Pr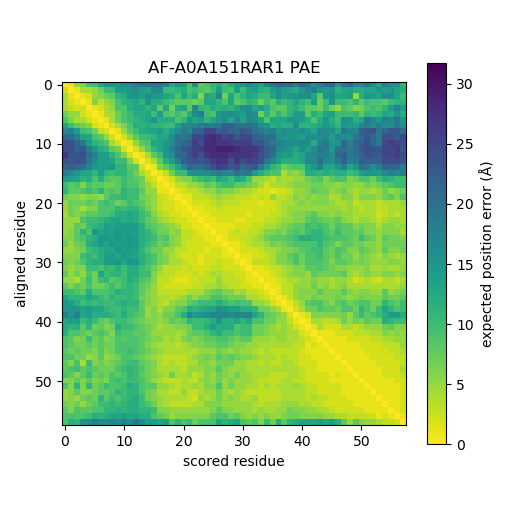otein AF-A0A151RAR1-F1 (afdb_monomer)

Organism: Cajanus cajan (NCBI:txid3821)

Structure (mmCIF, N/CA/C/O backbone):
data_AF-A0A151RAR1-F1
#
_entry.id   AF-A0A151RAR1-F1
#
loop_
_atom_site.group_PDB
_atom_site.id
_atom_site.type_symbol
_atom_site.label_atom_id
_atom_site.label_alt_id
_atom_site.label_comp_id
_atom_site.label_asym_id
_atom_site.label_entity_id
_atom_site.label_seq_id
_atom_site.pdbx_PDB_ins_code
_atom_site.Cartn_x
_atom_site.Cartn_y
_atom_site.Cartn_z
_atom_site.occupancy
_atom_site.B_iso_or_equiv
_atom_site.auth_seq_id
_atom_site.auth_comp_id
_atom_site.auth_asym_id
_atom_site.auth_atom_id
_atom_site.pdbx_PDB_model_num
ATOM 1 N N . VAL A 1 1 ? -5.491 5.039 9.663 1.00 60.03 1 VAL A N 1
ATOM 2 C CA . VAL A 1 1 ? -5.161 4.243 8.460 1.00 60.03 1 VAL A CA 1
ATOM 3 C C . VAL A 1 1 ? -3.672 3.948 8.473 1.00 60.03 1 VAL A C 1
ATOM 5 O O . VAL A 1 1 ? -2.910 4.859 8.771 1.00 60.03 1 VAL A O 1
ATOM 8 N N . GLY A 1 2 ? -3.270 2.692 8.267 1.00 66.56 2 GLY A N 1
ATOM 9 C CA . GLY A 1 2 ? -1.869 2.323 8.049 1.00 66.56 2 GLY A CA 1
ATOM 10 C C . GLY A 1 2 ? -1.762 1.630 6.701 1.00 66.56 2 GLY A C 1
ATOM 11 O O . GLY A 1 2 ? -2.334 0.557 6.541 1.00 66.56 2 GLY A O 1
ATOM 12 N N . ILE A 1 3 ? -1.102 2.271 5.747 1.00 62.34 3 ILE A N 1
ATOM 13 C CA . ILE A 1 3 ? -0.921 1.789 4.377 1.00 62.34 3 ILE A CA 1
ATOM 14 C C . ILE A 1 3 ? 0.559 1.881 4.036 1.00 62.34 3 ILE A C 1
ATOM 16 O O . ILE A 1 3 ? 1.222 2.806 4.502 1.00 62.34 3 ILE A O 1
ATOM 20 N N . ASP A 1 4 ? 1.054 0.908 3.282 1.00 67.56 4 ASP A N 1
ATOM 21 C CA . ASP A 1 4 ? 2.453 0.843 2.868 1.00 67.56 4 ASP A CA 1
ATOM 22 C C . ASP A 1 4 ? 2.550 0.160 1.496 1.00 67.56 4 ASP A C 1
ATOM 24 O O . ASP A 1 4 ? 1.990 -0.922 1.272 1.00 67.56 4 ASP A O 1
ATOM 28 N N . GLY A 1 5 ? 3.210 0.826 0.552 1.00 56.25 5 GLY A N 1
ATOM 29 C CA . GLY A 1 5 ? 3.523 0.309 -0.774 1.00 56.25 5 GLY A CA 1
ATOM 30 C C . GLY A 1 5 ? 4.979 -0.139 -0.847 1.00 56.25 5 GLY A C 1
ATOM 31 O O . GLY A 1 5 ? 5.895 0.675 -0.806 1.00 56.25 5 GLY A O 1
ATOM 32 N N . SER A 1 6 ? 5.221 -1.434 -1.046 1.00 64.50 6 SER A N 1
ATOM 33 C CA . SER A 1 6 ? 6.576 -1.975 -1.153 1.00 64.50 6 SER A CA 1
ATOM 34 C C . SER A 1 6 ? 6.920 -2.343 -2.596 1.00 64.50 6 SER A C 1
ATOM 36 O O . SER A 1 6 ? 6.240 -3.139 -3.246 1.00 64.50 6 SER A O 1
ATOM 38 N N . SER A 1 7 ? 8.026 -1.808 -3.114 1.00 50.59 7 SER A N 1
ATOM 39 C CA . SER A 1 7 ? 8.572 -2.226 -4.408 1.00 50.59 7 SER A CA 1
ATOM 40 C C . SER A 1 7 ? 10.022 -2.673 -4.263 1.00 50.59 7 SER A C 1
ATOM 42 O O . SER A 1 7 ? 10.839 -1.978 -3.661 1.00 50.59 7 SER A O 1
ATOM 44 N N . LYS A 1 8 ? 10.359 -3.830 -4.850 1.00 56.28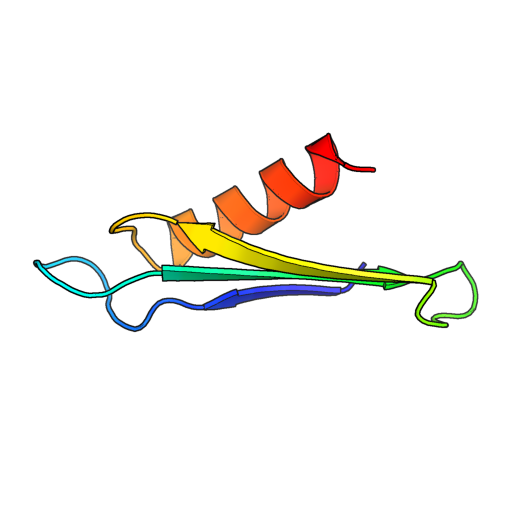 8 LYS A N 1
ATOM 45 C 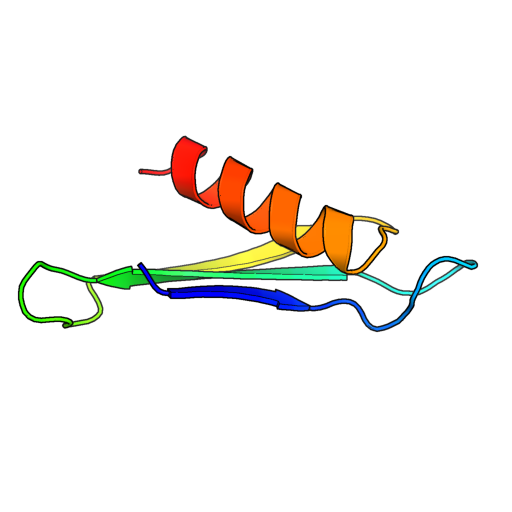CA . LYS A 1 8 ? 11.733 -4.366 -4.888 1.00 56.28 8 LYS A CA 1
ATOM 46 C C . LYS A 1 8 ? 12.631 -3.683 -5.933 1.00 56.28 8 LYS A C 1
ATOM 48 O O . LYS A 1 8 ? 13.784 -4.080 -6.076 1.00 56.28 8 LYS A O 1
ATOM 53 N N . GLY A 1 9 ? 12.142 -2.665 -6.647 1.00 48.53 9 GLY A N 1
ATOM 54 C CA . GLY A 1 9 ? 12.930 -1.924 -7.632 1.00 48.53 9 GLY A CA 1
ATOM 55 C C . GLY A 1 9 ? 12.340 -0.561 -8.003 1.00 48.53 9 GLY A C 1
ATOM 56 O O . GLY A 1 9 ? 11.141 -0.323 -7.878 1.00 48.53 9 GLY A O 1
ATOM 57 N N . ASN A 1 10 ? 13.198 0.340 -8.487 1.00 44.81 10 ASN A N 1
ATOM 58 C CA . ASN A 1 10 ? 12.812 1.651 -9.011 1.00 44.81 10 ASN A CA 1
ATOM 59 C C . ASN A 1 10 ? 12.856 1.630 -10.549 1.00 44.81 10 ASN A C 1
ATOM 61 O O . ASN A 1 10 ? 13.736 2.242 -11.139 1.00 44.81 10 ASN A O 1
ATOM 65 N N . LEU A 1 11 ? 11.948 0.845 -11.155 1.00 53.22 11 LEU A N 1
ATOM 66 C CA . LEU A 1 11 ? 11.832 0.558 -12.597 1.00 53.22 11 LEU A CA 1
ATOM 67 C C . LEU A 1 11 ? 13.137 0.138 -13.291 1.00 53.22 11 LEU A C 1
ATOM 69 O O . LEU A 1 11 ? 13.956 0.974 -13.634 1.00 53.22 11 LEU A O 1
ATOM 73 N N . ILE A 1 12 ? 13.254 -1.157 -13.591 1.00 41.81 12 ILE A N 1
ATOM 74 C CA . ILE A 1 12 ? 13.756 -1.732 -14.854 1.00 41.81 12 ILE A CA 1
ATOM 75 C C . ILE A 1 12 ? 13.563 -3.250 -14.708 1.00 41.81 12 ILE A C 1
ATOM 77 O O . ILE A 1 12 ? 14.170 -3.864 -13.841 1.00 41.8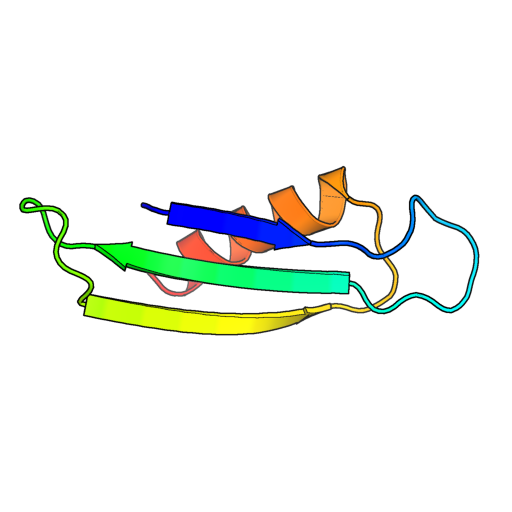1 12 ILE A O 1
ATOM 81 N N . PHE A 1 13 ? 12.626 -3.786 -15.500 1.00 40.66 13 PHE A N 1
ATOM 82 C CA . PHE A 1 13 ? 12.351 -5.196 -15.827 1.00 40.66 13 PHE A CA 1
ATOM 83 C C . PHE A 1 13 ? 12.497 -6.258 -14.701 1.00 40.66 13 PHE A C 1
ATOM 85 O O . PHE A 1 13 ? 13.590 -6.545 -14.233 1.00 40.66 13 PHE A O 1
ATOM 92 N N . PHE A 1 14 ? 11.382 -6.939 -14.376 1.00 46.31 14 PHE A N 1
ATOM 93 C CA . PHE A 1 14 ? 11.270 -8.179 -13.566 1.00 46.31 14 PHE A CA 1
ATOM 94 C C . PHE A 1 14 ? 11.074 -8.097 -12.034 1.00 46.31 14 PHE A C 1
ATOM 96 O O . PHE A 1 14 ? 11.113 -9.140 -11.382 1.00 46.31 14 PHE A O 1
ATOM 103 N N . PHE A 1 15 ? 10.754 -6.945 -11.432 1.00 51.12 15 PHE A N 1
ATOM 104 C CA . PHE A 1 15 ? 10.435 -6.892 -9.990 1.00 51.12 15 PHE A CA 1
ATOM 105 C C . PHE A 1 15 ? 8.944 -6.659 -9.708 1.00 51.12 15 PHE A C 1
ATOM 107 O O . PHE A 1 15 ? 8.420 -5.583 -9.982 1.00 51.12 15 PHE A O 1
ATOM 114 N N . LEU A 1 16 ? 8.279 -7.676 -9.143 1.00 57.41 16 LEU A N 1
ATOM 115 C CA . LEU A 1 16 ? 6.922 -7.588 -8.590 1.00 57.41 16 LEU A CA 1
ATOM 116 C C . LEU A 1 16 ? 6.858 -6.502 -7.508 1.00 57.41 16 LEU A C 1
ATOM 118 O O . LEU A 1 16 ? 7.688 -6.483 -6.592 1.00 57.41 16 LEU A O 1
ATOM 122 N N . SER A 1 17 ? 5.855 -5.636 -7.605 1.00 65.31 17 SER A N 1
ATOM 123 C CA . SER A 1 17 ? 5.509 -4.678 -6.560 1.00 65.31 17 SER A CA 1
ATOM 124 C C . SER A 1 17 ? 4.353 -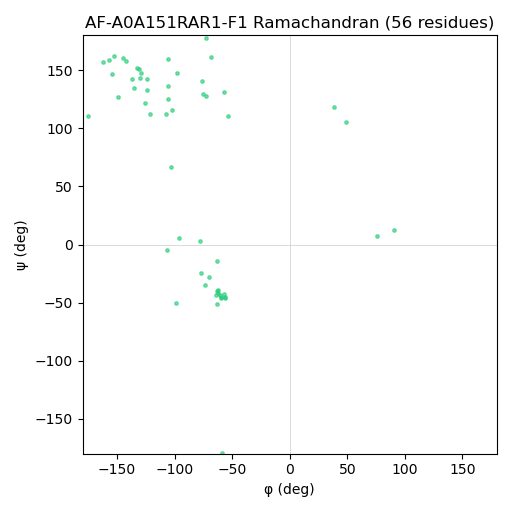5.245 -5.739 1.00 65.31 17 SER A C 1
ATOM 126 O O . SER A 1 17 ? 3.518 -6.010 -6.225 1.00 65.31 17 SER A O 1
ATOM 128 N N . SER A 1 18 ? 4.317 -4.937 -4.453 1.00 68.75 18 SER A N 1
ATOM 129 C CA . SER A 1 18 ? 3.269 -5.418 -3.559 1.00 68.75 18 SER A CA 1
ATOM 130 C C . SER A 1 18 ? 2.824 -4.286 -2.663 1.00 68.75 18 SER A C 1
ATOM 132 O O . SER A 1 18 ? 3.627 -3.472 -2.221 1.00 68.75 18 SER A O 1
ATOM 134 N N . PHE A 1 19 ? 1.534 -4.230 -2.396 1.00 75.12 19 PHE A N 1
ATOM 135 C CA . PHE A 1 19 ? 0.965 -3.217 -1.537 1.00 75.12 19 PHE A CA 1
ATOM 136 C C . PHE A 1 19 ? 0.053 -3.854 -0.506 1.00 75.12 19 PHE A C 1
ATOM 138 O O . PHE A 1 19 ? -0.544 -4.910 -0.728 1.00 75.12 19 PHE A O 1
ATOM 145 N N . GLY A 1 20 ? -0.049 -3.203 0.643 1.00 77.56 20 GLY A N 1
ATOM 146 C CA . GLY A 1 20 ? -0.891 -3.679 1.719 1.00 77.56 20 GLY A CA 1
ATOM 147 C C . GLY A 1 20 ? -1.366 -2.548 2.604 1.00 77.56 20 GLY A C 1
ATOM 148 O O . GLY A 1 20 ? -0.832 -1.438 2.609 1.00 77.56 20 GLY A O 1
ATOM 149 N N . GLY A 1 21 ? -2.409 -2.841 3.362 1.00 82.56 21 GLY A N 1
ATOM 150 C CA . GLY A 1 21 ? -2.977 -1.879 4.282 1.00 82.56 21 GLY A CA 1
ATOM 151 C C . GLY A 1 21 ? -3.751 -2.550 5.393 1.00 82.56 21 GLY A C 1
ATOM 152 O O . GLY A 1 21 ? -4.192 -3.692 5.281 1.00 82.56 21 GLY A O 1
ATOM 153 N N . VAL A 1 22 ? -3.909 -1.805 6.479 1.00 83.62 22 VAL A N 1
ATOM 154 C CA . VAL A 1 22 ? -4.682 -2.204 7.649 1.00 83.62 22 VAL A CA 1
ATOM 155 C C . VAL A 1 22 ? -5.714 -1.125 7.953 1.00 83.62 22 VAL A C 1
ATOM 157 O O . VAL A 1 22 ? -5.374 0.036 8.227 1.00 83.62 22 VAL A O 1
ATOM 160 N N . PHE A 1 23 ? -6.979 -1.532 7.963 1.00 82.88 23 PHE A N 1
ATOM 161 C CA . PHE A 1 23 ? -8.082 -0.758 8.509 1.00 82.88 23 PHE A CA 1
ATOM 162 C C . PHE A 1 23 ? -8.032 -0.807 10.028 1.00 82.88 23 PHE A C 1
ATOM 164 O O . PHE A 1 23 ? -7.926 -1.871 10.639 1.00 82.88 23 PHE A O 1
ATOM 171 N N . LYS A 1 24 ? -8.101 0.369 10.649 1.00 83.69 24 LYS A N 1
ATOM 172 C CA . LYS A 1 24 ? -8.094 0.510 12.103 1.00 83.69 24 LYS A CA 1
ATOM 173 C C . LYS A 1 24 ? -9.326 1.279 12.549 1.00 83.69 24 LYS A C 1
ATOM 175 O O . LYS A 1 24 ? -9.709 2.239 11.885 1.00 83.69 24 LYS A O 1
ATOM 180 N N . ASN A 1 25 ? -9.912 0.892 13.679 1.00 84.25 25 ASN A N 1
ATOM 181 C CA . ASN A 1 25 ? -10.988 1.665 14.295 1.00 84.25 25 ASN A CA 1
ATOM 182 C C . ASN A 1 25 ? -10.444 2.962 14.931 1.00 84.25 25 ASN A C 1
ATOM 184 O O . ASN A 1 25 ? -9.235 3.206 14.965 1.00 84.25 25 ASN A O 1
ATOM 188 N N . HIS A 1 26 ? -11.337 3.787 15.480 1.00 85.88 26 HIS A N 1
ATOM 189 C CA . HIS A 1 26 ? -10.983 5.048 16.149 1.00 85.88 26 HIS A CA 1
ATOM 190 C C . HIS A 1 26 ? -10.106 4.869 17.406 1.00 85.88 26 HIS A C 1
ATOM 192 O O . HIS A 1 26 ? -9.510 5.832 17.874 1.00 85.88 26 HIS A O 1
ATOM 198 N N . LEU A 1 27 ? -9.990 3.642 17.926 1.00 90.50 27 LEU A N 1
ATOM 199 C CA . LEU A 1 27 ? -9.110 3.263 19.037 1.00 90.50 27 LEU A CA 1
ATOM 200 C C . LEU A 1 27 ? -7.769 2.683 18.548 1.00 90.50 27 LEU A C 1
ATOM 202 O O . LEU A 1 27 ? -6.989 2.166 19.343 1.00 90.50 27 LEU A O 1
ATOM 206 N N . GLY A 1 28 ? -7.507 2.688 17.237 1.00 80.19 28 GLY A N 1
ATOM 207 C CA . GLY A 1 28 ? -6.289 2.138 16.637 1.00 80.19 28 GLY A CA 1
ATOM 208 C C . GLY A 1 28 ? -6.239 0.606 16.551 1.00 80.19 28 GLY A C 1
ATOM 209 O O . GLY A 1 28 ? -5.206 0.060 16.161 1.00 80.19 28 GLY A O 1
ATOM 210 N N . ASN A 1 29 ? -7.330 -0.092 16.883 1.00 87.06 29 ASN A N 1
ATOM 211 C CA . ASN A 1 29 ? -7.408 -1.554 16.823 1.00 87.06 29 ASN A CA 1
ATOM 212 C C . ASN A 1 29 ? -7.570 -1.991 15.366 1.00 87.06 29 ASN A C 1
ATOM 214 O O . ASN A 1 29 ? -8.301 -1.344 14.617 1.00 87.06 29 ASN A O 1
ATOM 218 N N . TRP A 1 30 ? -6.910 -3.078 14.972 1.00 85.12 30 TRP A N 1
ATOM 219 C CA . TRP A 1 30 ? -6.988 -3.611 13.613 1.00 85.12 30 TRP A CA 1
ATOM 220 C C . TRP A 1 30 ? -8.357 -4.260 13.401 1.00 85.12 30 TRP A C 1
ATOM 222 O O . TRP A 1 30 ? -8.777 -5.083 14.210 1.00 85.12 30 TRP A O 1
ATOM 232 N N . ILE A 1 31 ? -9.048 -3.859 12.338 1.00 86.81 31 ILE A N 1
ATOM 233 C CA . ILE A 1 31 ? -10.347 -4.414 11.940 1.00 86.81 31 ILE A CA 1
ATOM 234 C C . ILE A 1 31 ? -10.126 -5.448 10.839 1.00 86.81 31 ILE A C 1
ATOM 236 O O . ILE A 1 31 ? -10.605 -6.572 10.929 1.00 86.81 31 ILE A O 1
ATOM 240 N N . GLU A 1 32 ? -9.368 -5.057 9.816 1.00 82.88 32 GLU A N 1
ATOM 241 C CA . GLU A 1 32 ? -9.144 -5.847 8.613 1.00 82.88 32 GLU A CA 1
ATOM 242 C C . GLU A 1 32 ? -7.814 -5.446 7.973 1.00 82.88 32 GLU A C 1
ATOM 244 O O . GLU A 1 32 ? -7.395 -4.288 8.057 1.00 82.88 32 GLU A O 1
ATOM 249 N N . GLY A 1 33 ? -7.134 -6.405 7.350 1.00 83.69 33 GLY A N 1
ATOM 250 C CA . GLY A 1 33 ? -5.915 -6.173 6.588 1.00 83.69 33 GLY A CA 1
ATOM 251 C C . GLY A 1 33 ? -6.022 -6.803 5.210 1.00 83.69 33 GLY A C 1
ATOM 252 O O . GLY A 1 33 ? -6.649 -7.846 5.049 1.00 83.69 33 GLY A O 1
ATOM 253 N N . TYR A 1 34 ? -5.382 -6.183 4.226 1.00 80.00 34 TYR A N 1
ATOM 254 C CA . TYR A 1 34 ? -5.289 -6.719 2.874 1.00 80.00 34 TYR A CA 1
ATOM 255 C C . TYR A 1 34 ? -3.855 -6.638 2.371 1.00 80.00 34 TYR A C 1
ATOM 257 O O . TYR A 1 34 ? -3.075 -5.762 2.754 1.00 80.00 34 TYR A O 1
ATOM 265 N N . VAL A 1 35 ? -3.533 -7.569 1.482 1.00 80.75 35 VAL A N 1
ATOM 266 C CA . VAL A 1 35 ? -2.277 -7.620 0.743 1.00 80.75 35 VAL A CA 1
ATOM 267 C C . VAL A 1 35 ? -2.625 -7.937 -0.698 1.00 80.75 35 VAL A C 1
ATOM 269 O O . VAL A 1 35 ? -3.434 -8.824 -0.965 1.00 80.75 35 VAL A O 1
ATOM 272 N N . SER A 1 36 ? -2.019 -7.207 -1.622 1.00 76.00 36 SER A N 1
ATOM 273 C CA . SER A 1 36 ? -2.156 -7.453 -3.047 1.00 76.00 36 SER A CA 1
ATOM 274 C C . SER A 1 36 ? -0.825 -7.220 -3.752 1.00 76.00 36 SER A C 1
ATOM 276 O O . SER A 1 36 ? 0.071 -6.534 -3.256 1.00 76.00 36 SER A O 1
ATOM 278 N N . SER A 1 37 ? -0.682 -7.832 -4.917 1.00 73.19 37 SER A N 1
ATOM 279 C CA . SER A 1 37 ? 0.447 -7.625 -5.815 1.00 73.19 37 SER A CA 1
ATOM 280 C C . SER A 1 37 ? -0.011 -6.790 -6.999 1.00 73.19 37 SER A C 1
ATOM 282 O O . SER A 1 37 ? -1.063 -7.071 -7.574 1.00 73.19 37 SER A O 1
ATOM 284 N N . SER A 1 38 ? 0.792 -5.808 -7.395 1.00 66.81 38 SER A N 1
ATOM 285 C CA . SER A 1 38 ? 0.647 -5.166 -8.698 1.00 66.81 38 SER A CA 1
ATOM 286 C C . SER A 1 38 ? 1.760 -5.631 -9.626 1.00 66.81 38 SER A C 1
ATOM 288 O O . SER A 1 38 ? 2.835 -6.052 -9.187 1.00 66.81 38 SER A O 1
ATOM 290 N N . ASP A 1 39 ? 1.518 -5.478 -10.922 1.00 68.81 39 ASP A N 1
ATOM 291 C CA . ASP A 1 39 ? 2.562 -5.583 -11.933 1.00 68.81 39 ASP A CA 1
ATOM 292 C C . ASP A 1 39 ? 3.688 -4.551 -11.703 1.00 68.81 39 ASP A C 1
ATOM 294 O O . ASP A 1 39 ? 3.683 -3.765 -10.747 1.00 68.81 39 ASP A O 1
ATOM 298 N N . PHE A 1 40 ? 4.677 -4.566 -12.596 1.00 70.19 40 PHE A N 1
ATOM 299 C CA . PHE A 1 40 ? 5.891 -3.753 -12.538 1.00 70.19 40 PHE A CA 1
ATOM 300 C C . PHE A 1 40 ? 5.594 -2.254 -12.399 1.00 70.19 40 PHE A C 1
ATOM 302 O O . PHE A 1 40 ? 5.146 -1.609 -13.347 1.0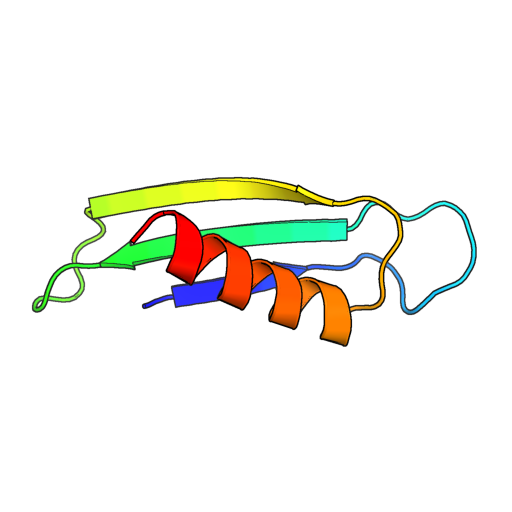0 70.19 40 PHE A O 1
ATOM 309 N N . THR A 1 41 ? 5.901 -1.678 -11.235 1.00 69.81 41 THR A N 1
ATOM 310 C CA . THR A 1 41 ? 5.679 -0.252 -10.979 1.00 69.81 41 THR A CA 1
ATOM 311 C C . THR A 1 41 ? 6.772 0.366 -10.094 1.00 69.81 41 THR A C 1
ATOM 313 O O . THR A 1 41 ? 7.538 -0.339 -9.430 1.00 69.81 41 THR A O 1
ATOM 316 N N . SER A 1 42 ? 6.907 1.697 -10.119 1.00 68.81 42 SER A N 1
ATOM 317 C CA . SER A 1 42 ? 7.836 2.414 -9.230 1.00 68.81 42 SER A CA 1
ATOM 318 C C . SER A 1 42 ? 7.363 2.339 -7.779 1.00 68.81 42 SER A C 1
ATOM 320 O O . SER A 1 42 ? 6.185 2.111 -7.519 1.00 68.81 42 SER A O 1
ATOM 322 N N . ASN A 1 43 ? 8.253 2.589 -6.818 1.00 71.25 43 ASN A N 1
ATOM 323 C CA . ASN A 1 43 ? 7.864 2.716 -5.410 1.00 71.25 43 ASN A CA 1
ATOM 324 C C . ASN A 1 43 ? 6.786 3.798 -5.206 1.00 71.25 43 ASN A C 1
ATOM 326 O O . ASN A 1 43 ? 5.782 3.541 -4.558 1.00 71.25 43 ASN A O 1
ATOM 330 N N . THR A 1 44 ? 6.936 4.974 -5.822 1.00 76.56 44 THR A N 1
ATOM 331 C CA . THR A 1 44 ? 5.952 6.062 -5.716 1.00 76.56 44 THR A CA 1
ATOM 332 C C . THR A 1 44 ? 4.594 5.668 -6.290 1.00 76.56 44 THR A C 1
ATOM 334 O O . THR A 1 44 ? 3.559 5.995 -5.716 1.00 76.56 44 THR A O 1
ATOM 337 N N . ASN A 1 45 ? 4.580 4.934 -7.403 1.00 77.38 45 ASN A N 1
ATOM 338 C CA . ASN A 1 45 ? 3.334 4.445 -7.977 1.00 77.38 45 ASN A CA 1
ATOM 339 C C . ASN A 1 45 ? 2.738 3.296 -7.155 1.00 77.38 45 ASN A C 1
ATOM 341 O O . ASN A 1 45 ? 1.520 3.221 -7.058 1.00 77.38 45 ASN A O 1
ATOM 345 N N . ALA A 1 46 ? 3.558 2.428 -6.553 1.00 74.00 46 ALA A N 1
ATOM 346 C CA . ALA A 1 46 ? 3.088 1.396 -5.632 1.00 74.00 46 ALA A CA 1
ATOM 347 C C . ALA A 1 46 ? 2.373 2.034 -4.434 1.00 74.00 46 ALA A C 1
ATOM 349 O O . ALA A 1 46 ? 1.253 1.643 -4.138 1.00 74.00 46 ALA A O 1
ATOM 350 N N . GLU A 1 47 ? 2.954 3.073 -3.828 1.00 75.19 47 GLU A N 1
ATOM 351 C CA . GLU A 1 47 ? 2.333 3.843 -2.740 1.00 75.19 47 GLU A CA 1
ATOM 352 C C . GLU A 1 47 ? 1.002 4.489 -3.160 1.00 75.19 47 GLU A C 1
ATOM 354 O O . GLU A 1 47 ? -0.006 4.379 -2.459 1.00 75.19 47 GLU A O 1
ATOM 359 N N . LEU A 1 48 ? 0.956 5.116 -4.342 1.00 80.81 48 LEU A N 1
ATOM 360 C CA . LEU A 1 48 ? -0.278 5.692 -4.893 1.00 80.81 48 LEU A CA 1
ATOM 361 C C . LEU A 1 48 ? -1.354 4.631 -5.156 1.00 80.81 48 LEU A C 1
ATOM 363 O O . LEU A 1 48 ? -2.524 4.856 -4.847 1.00 80.81 48 LEU A O 1
ATOM 367 N N . LEU A 1 49 ? -0.975 3.472 -5.697 1.00 79.69 49 LEU A N 1
ATOM 368 C CA . LEU A 1 49 ? -1.885 2.343 -5.900 1.00 79.69 49 LEU A CA 1
ATOM 369 C C . LEU A 1 49 ? -2.411 1.811 -4.566 1.00 79.69 49 LEU A C 1
ATOM 371 O O . LEU A 1 49 ? -3.607 1.537 -4.469 1.00 79.69 49 LEU A O 1
ATOM 375 N N . THR A 1 50 ? -1.570 1.740 -3.529 1.00 80.06 50 THR A N 1
ATOM 376 C CA . THR A 1 50 ? -2.008 1.390 -2.174 1.00 80.06 50 THR A CA 1
ATOM 377 C C . THR A 1 50 ? -3.099 2.339 -1.692 1.00 80.06 50 THR A C 1
ATOM 379 O O . THR A 1 50 ? -4.114 1.872 -1.177 1.00 80.06 50 THR A O 1
ATOM 382 N N . ILE A 1 51 ? -2.921 3.653 -1.884 1.00 81.56 51 ILE A N 1
ATOM 383 C CA . ILE A 1 51 ? -3.895 4.682 -1.490 1.00 81.56 51 ILE A CA 1
ATOM 384 C C . ILE A 1 51 ? -5.209 4.510 -2.258 1.00 81.56 51 ILE A C 1
ATOM 386 O O . ILE A 1 51 ? -6.271 4.448 -1.639 1.00 81.56 51 ILE A O 1
ATOM 390 N N . PHE A 1 52 ? -5.155 4.405 -3.589 1.00 82.50 52 PHE A N 1
ATOM 391 C CA . PHE A 1 52 ? -6.358 4.233 -4.410 1.00 82.50 52 PHE A CA 1
ATOM 392 C C . PHE A 1 52 ? -7.112 2.953 -4.063 1.00 82.50 52 PHE A C 1
ATOM 394 O O . PHE A 1 52 ? -8.333 2.981 -3.919 1.00 82.50 52 PHE A O 1
ATOM 401 N N . HIS A 1 53 ? -6.394 1.846 -3.877 1.00 80.44 53 HIS A N 1
ATOM 402 C CA . HIS A 1 53 ? -7.012 0.588 -3.491 1.00 80.44 53 HIS A CA 1
ATOM 403 C C . HIS A 1 53 ? -7.652 0.688 -2.105 1.00 80.44 53 HIS A C 1
ATOM 405 O O . HIS A 1 53 ? -8.792 0.262 -1.937 1.00 80.44 53 HIS A O 1
ATOM 411 N N . HIS A 1 54 ? -6.967 1.303 -1.133 1.00 80.25 54 HIS A N 1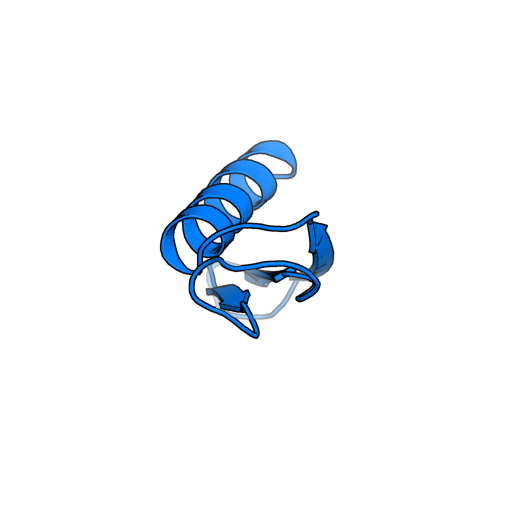
ATOM 412 C CA . HIS A 1 54 ? -7.516 1.530 0.206 1.00 80.25 54 HIS A CA 1
ATOM 413 C C . HIS A 1 54 ? -8.824 2.323 0.159 1.00 80.25 54 HIS A C 1
ATOM 415 O O . HIS A 1 54 ? -9.770 1.971 0.848 1.00 80.25 54 HIS A O 1
ATOM 421 N N . LEU A 1 55 ? -8.887 3.363 -0.679 1.00 81.69 55 LEU A N 1
ATOM 422 C CA . LEU A 1 55 ? -10.094 4.169 -0.874 1.00 81.69 55 LEU A CA 1
ATOM 423 C C . LEU A 1 55 ? -11.211 3.420 -1.609 1.00 81.69 55 LEU A C 1
ATOM 425 O O . LEU A 1 55 ? -12.372 3.745 -1.410 1.00 81.69 55 LEU A O 1
ATOM 429 N N . SER A 1 56 ? -10.883 2.449 -2.466 1.00 83.38 56 SER A N 1
ATOM 430 C CA . SER A 1 56 ? -11.884 1.692 -3.233 1.00 83.38 56 SER A CA 1
ATOM 431 C C . SER A 1 56 ? -12.612 0.615 -2.424 1.00 83.38 56 SER A C 1
ATOM 433 O O . SER A 1 56 ? -13.712 0.219 -2.799 1.00 83.38 56 SER A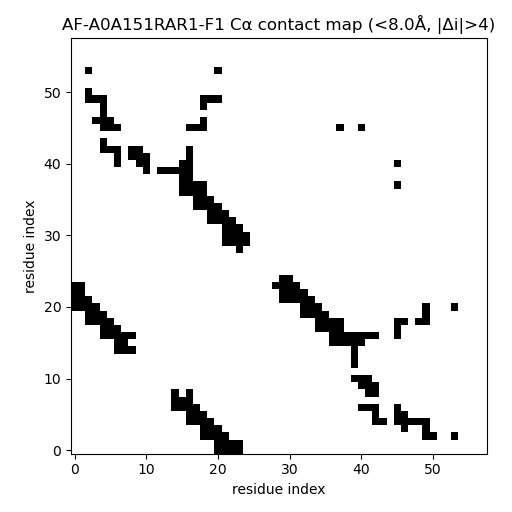 O 1
ATOM 435 N N . ILE A 1 57 ? -11.987 0.128 -1.350 1.00 78.06 57 ILE A N 1
ATOM 436 C CA . ILE A 1 57 ? -12.534 -0.927 -0.483 1.00 78.06 57 ILE A CA 1
ATOM 437 C C . ILE A 1 57 ? -13.025 -0.391 0.872 1.00 78.06 57 ILE A C 1
ATOM 439 O O . ILE A 1 57 ? -13.545 -1.170 1.667 1.00 78.06 57 ILE A O 1
ATOM 443 N N . ALA A 1 58 ? -12.816 0.903 1.145 1.00 70.31 58 ALA A N 1
ATOM 444 C CA . ALA A 1 58 ? -13.347 1.614 2.310 1.00 70.31 58 ALA A CA 1
ATOM 445 C C . ALA A 1 58 ? -14.797 2.052 2.072 1.00 70.31 58 ALA A C 1
ATOM 447 O O . ALA A 1 58 ? -15.575 2.015 3.051 1.00 70.31 58 ALA A O 1
#

Sequence (58 aa):
VGIDGSSKGNLIFFFLSSFGGVFKNHLGNWIEGYVSSSDFTSNTNAELLTIFHHLSIA

Secondary structure (DSSP, 8-state):
-EEEEEES-SSSSS--EEEEEEEE-TTS-EEEEEEEEESS--HHHHHHHHHHHHHHH-

Nearest PDB structures (foldseek):
  4e19-assembly2_B  TM=9.265E-01  e=3.214E-01  Halobacterium salinarum NRC-1
  4h8k-assembly1_B  TM=9.320E-01  e=3.032E-01  uncultured organism
  7o24-assembly1_C  TM=8.369E-01  e=1.389E+00  White-tufted-ear marmoset simian foamy virus
  3luq-assembly2_A  TM=5.209E-01  e=2.644E+00  Geobacter sulfurreducens PCA
  3icy-assembly2_B-3  TM=5.431E-01  e=8.526E+00  Chlorob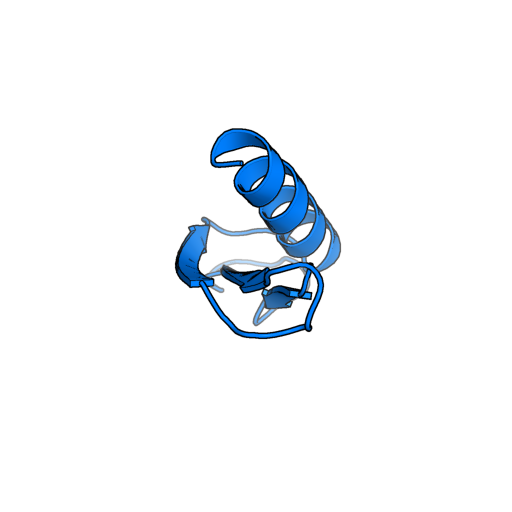aculum tepidum

Foldseek 3Di:
DAWAKDWPDQDDDDTKTKIKDFDADPVRHTDDIDIDIDPDDGRVVSRVVRVVVVVVVD

Solvent-accessible surface area (backbone atoms only — not comparable to full-atom values): 3374 Å² total; per-residue (Å²): 123,51,74,53,34,48,42,80,40,79,69,77,87,91,46,66,17,34,26,31,39,36,45,46,50,100,84,68,46,80,76,50,72,52,76,50,74,48,70,79,40,36,38,71,53,32,36,50,48,32,52,53,51,53,63,73,77,108

Radius of gyration: 12.23 Å; Cα contacts (8 Å, |Δi|>4): 114; chains: 1; bounding box: 27×14×35 Å

Mean predicted aligned error: 8.28 Å

pLDDT: mean 71.75, std 12.76, range [40.66, 90.5]